Protein AF-A0A376E0A9-F1 (afdb_monomer_lite)

Organism: Chryseobacterium carnipullorum (NCBI:txid1124835)

Structure (mmCIF, N/CA/C/O backbone):
data_AF-A0A376E0A9-F1
#
_entry.id   AF-A0A376E0A9-F1
#
loop_
_atom_site.group_PDB
_atom_site.id
_atom_site.type_symbol
_atom_site.label_atom_id
_atom_site.label_alt_id
_atom_site.label_comp_id
_atom_site.label_asym_id
_atom_site.label_entity_id
_atom_site.label_seq_id
_atom_site.pdbx_PDB_ins_code
_atom_site.Cartn_x
_atom_site.Cartn_y
_atom_site.Cartn_z
_atom_site.occupancy
_atom_site.B_iso_or_equiv
_atom_site.auth_seq_id
_atom_site.auth_comp_id
_atom_site.auth_asym_id
_atom_site.auth_atom_id
_atom_site.pdbx_PDB_model_num
ATOM 1 N N . MET A 1 1 ? -7.714 9.257 3.789 1.00 61.88 1 MET A N 1
ATOM 2 C CA . MET A 1 1 ? -6.703 8.967 4.818 1.00 61.88 1 MET A CA 1
ATOM 3 C C . MET A 1 1 ? -5.718 7.996 4.212 1.00 61.88 1 MET A C 1
ATOM 5 O O . MET A 1 1 ? -6.152 7.207 3.382 1.00 61.88 1 MET A O 1
ATOM 9 N N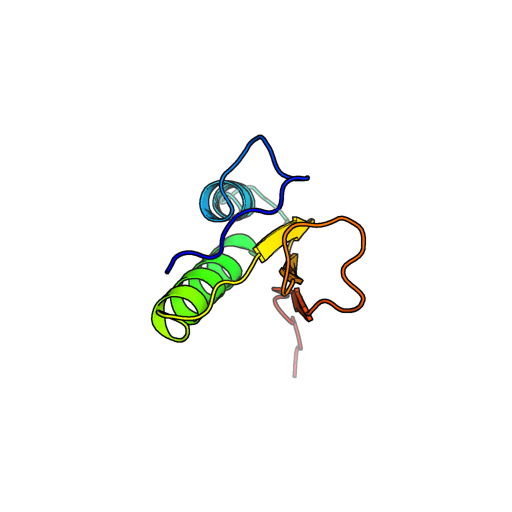 . PRO A 1 2 ? -4.428 8.056 4.565 1.00 83.62 2 PRO A N 1
ATOM 10 C CA . PRO A 1 2 ? -3.512 7.010 4.149 1.00 83.62 2 PRO A CA 1
ATOM 11 C C . PRO A 1 2 ? -3.954 5.677 4.762 1.00 83.62 2 PRO A C 1
ATOM 13 O O . PRO A 1 2 ? -4.347 5.644 5.932 1.00 83.62 2 PRO A O 1
ATOM 16 N N . ILE A 1 3 ? -3.906 4.602 3.975 1.00 92.31 3 ILE A N 1
ATOM 17 C CA . ILE A 1 3 ? -4.008 3.227 4.471 1.00 92.31 3 ILE A CA 1
ATOM 18 C C . ILE A 1 3 ? -3.083 3.087 5.687 1.00 92.31 3 ILE A C 1
ATOM 20 O O . ILE A 1 3 ? -1.908 3.459 5.646 1.00 92.31 3 ILE A O 1
ATOM 24 N N . VAL A 1 4 ? -3.618 2.566 6.786 1.00 93.06 4 VAL A N 1
ATOM 25 C CA . VAL A 1 4 ? -2.865 2.370 8.024 1.00 93.06 4 VAL A CA 1
ATOM 26 C C . VAL A 1 4 ? -2.077 1.074 7.897 1.00 93.06 4 VAL A C 1
ATOM 28 O O . VAL A 1 4 ? -2.622 0.055 7.494 1.00 93.06 4 VAL A O 1
ATOM 31 N N . ARG A 1 5 ? -0.786 1.073 8.227 1.00 93.06 5 ARG A N 1
ATOM 32 C CA . ARG A 1 5 ? -0.018 -0.180 8.248 1.00 93.06 5 ARG A CA 1
ATOM 33 C C . ARG A 1 5 ? -0.566 -1.127 9.303 1.00 93.06 5 ARG A C 1
ATOM 35 O O . ARG A 1 5 ? -0.803 -0.692 10.427 1.00 93.06 5 ARG A O 1
ATOM 42 N N . ARG A 1 6 ? -0.672 -2.408 8.955 1.00 91.88 6 ARG A N 1
ATOM 43 C CA . ARG A 1 6 ? -0.977 -3.445 9.934 1.00 91.88 6 ARG A CA 1
ATOM 44 C C . ARG A 1 6 ? 0.156 -3.661 10.931 1.00 91.88 6 ARG A C 1
ATOM 46 O O . ARG A 1 6 ? 1.331 -3.452 10.611 1.00 91.88 6 ARG A O 1
ATOM 53 N N . PHE A 1 7 ? -0.202 -4.119 12.127 1.00 90.38 7 PHE A N 1
ATOM 54 C CA . PHE A 1 7 ? 0.711 -4.315 13.249 1.00 90.38 7 PHE A CA 1
ATOM 55 C C . PHE A 1 7 ? 1.881 -5.269 12.938 1.00 90.38 7 PHE A C 1
ATOM 57 O O . PHE A 1 7 ? 2.951 -5.150 13.552 1.00 90.38 7 PHE A O 1
ATOM 64 N N . GLU A 1 8 ? 1.713 -6.208 11.998 1.00 89.69 8 GLU A N 1
ATOM 65 C CA . GLU A 1 8 ? 2.770 -7.124 11.561 1.00 89.69 8 GLU A CA 1
ATOM 66 C C . GLU A 1 8 ? 3.931 -6.387 10.878 1.00 89.69 8 GLU A C 1
ATOM 68 O O . GLU A 1 8 ? 5.081 -6.830 10.943 1.00 89.69 8 GLU A O 1
ATOM 73 N N . GLN A 1 9 ? 3.667 -5.236 10.254 1.00 85.38 9 GLN A N 1
ATOM 74 C CA . GLN A 1 9 ? 4.641 -4.520 9.440 1.00 85.38 9 GLN A CA 1
ATOM 75 C C . GLN A 1 9 ? 5.258 -3.333 10.190 1.00 85.38 9 GLN A C 1
ATOM 77 O O . GLN A 1 9 ? 4.743 -2.217 10.195 1.00 85.38 9 GLN A O 1
ATOM 82 N N . LYS A 1 10 ? 6.427 -3.566 10.800 1.00 82.38 10 LYS A N 1
ATOM 83 C CA . LYS A 1 10 ? 7.064 -2.609 11.732 1.00 82.38 10 LYS A CA 1
ATOM 84 C C . LYS A 1 10 ? 8.229 -1.793 11.166 1.00 82.38 10 LYS A C 1
ATOM 86 O O . LYS A 1 10 ? 8.715 -0.896 11.846 1.00 82.38 10 LYS A O 1
ATOM 91 N 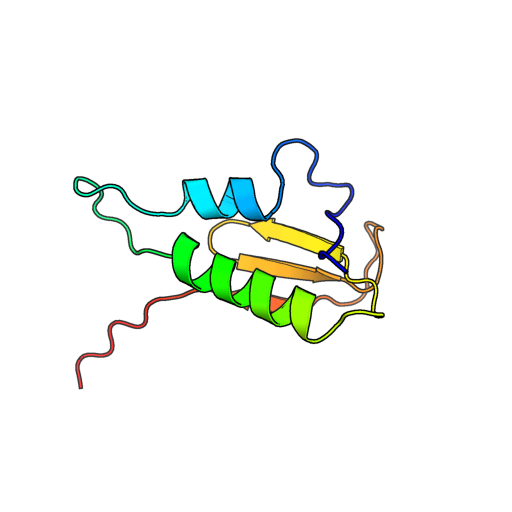N . LYS A 1 11 ? 8.716 -2.118 9.965 1.00 84.75 11 LYS A N 1
ATOM 92 C CA . LYS A 1 11 ? 9.901 -1.470 9.374 1.00 84.75 11 LYS A CA 1
ATOM 93 C C . LYS A 1 11 ? 9.511 -0.325 8.442 1.00 84.75 11 LYS A C 1
ATOM 95 O O . LYS A 1 11 ? 9.467 0.821 8.870 1.00 84.75 11 LYS A O 1
ATOM 100 N N . LEU A 1 12 ? 9.195 -0.653 7.194 1.00 87.38 12 LEU A N 1
ATOM 101 C CA . LEU A 1 12 ? 8.950 0.316 6.128 1.00 87.38 12 LEU A CA 1
ATOM 102 C C . LEU A 1 12 ? 7.485 0.754 6.092 1.00 87.38 12 LEU A C 1
ATOM 104 O O . LEU A 1 12 ? 6.585 -0.021 6.445 1.00 87.38 12 LEU A O 1
ATOM 108 N N . THR A 1 13 ? 7.244 1.994 5.675 1.00 92.25 13 THR A N 1
ATOM 109 C CA . THR A 1 13 ? 5.933 2.438 5.177 1.00 92.25 13 THR A CA 1
ATOM 110 C C . THR A 1 13 ? 5.528 1.621 3.942 1.00 92.25 13 THR A C 1
ATOM 112 O O . THR A 1 13 ? 6.367 0.947 3.338 1.00 92.25 13 THR A O 1
ATOM 115 N N . LEU A 1 14 ? 4.242 1.634 3.574 1.00 92.88 14 LEU A N 1
ATOM 116 C CA . LEU A 1 14 ? 3.782 0.918 2.376 1.00 92.88 14 LEU A CA 1
ATOM 117 C C . LEU A 1 14 ? 4.470 1.499 1.129 1.00 92.88 14 LEU A C 1
ATOM 119 O O . LEU A 1 14 ? 4.952 0.764 0.273 1.00 92.88 14 LEU A O 1
ATOM 123 N N . GLU A 1 15 ? 4.577 2.825 1.072 1.00 93.25 15 GLU A N 1
ATOM 124 C CA . GLU A 1 15 ? 5.210 3.569 -0.009 1.00 93.25 15 GLU A CA 1
ATOM 125 C C . GLU A 1 15 ? 6.716 3.303 -0.093 1.00 93.25 15 GLU A C 1
ATOM 127 O O . GLU A 1 15 ? 7.240 3.116 -1.188 1.00 93.25 15 GLU A O 1
ATOM 132 N N . GLU A 1 16 ? 7.428 3.277 1.038 1.00 93.81 16 GLU A N 1
ATOM 133 C CA . GLU A 1 16 ? 8.852 2.913 1.066 1.00 93.81 16 GLU A CA 1
ATOM 134 C C . GLU A 1 16 ? 9.070 1.493 0.550 1.00 93.81 16 GLU A C 1
ATOM 136 O O . GLU A 1 16 ? 9.940 1.286 -0.290 1.00 93.81 16 GLU A O 1
ATOM 141 N N . PHE A 1 17 ? 8.243 0.540 0.985 1.00 93.00 17 PHE A N 1
ATOM 142 C CA . PHE A 1 17 ? 8.335 -0.839 0.524 1.00 93.00 17 PHE A CA 1
ATOM 143 C C . PHE A 1 17 ? 8.167 -0.948 -1.001 1.00 93.00 17 PHE A C 1
ATOM 145 O O . PHE A 1 17 ? 8.985 -1.581 -1.662 1.00 93.00 17 PHE A O 1
ATOM 152 N N . TYR A 1 18 ? 7.155 -0.307 -1.596 1.00 92.44 18 TYR A N 1
ATOM 153 C CA . TYR A 1 18 ? 6.955 -0.397 -3.050 1.00 92.44 18 TYR A CA 1
ATOM 154 C C . TYR A 1 18 ? 7.972 0.404 -3.863 1.00 92.44 18 TYR A C 1
ATOM 156 O O . TYR A 1 18 ? 8.275 0.011 -4.987 1.00 92.44 18 TYR A O 1
ATOM 164 N N . LYS A 1 19 ? 8.558 1.471 -3.305 1.00 93.50 19 LYS A N 1
ATOM 165 C CA . LYS A 1 19 ? 9.691 2.165 -3.940 1.00 93.50 19 LYS A CA 1
ATOM 166 C C . LYS A 1 19 ? 10.915 1.262 -4.087 1.00 93.50 19 LYS A C 1
ATOM 168 O O . LYS A 1 19 ? 11.632 1.396 -5.071 1.00 93.50 19 LYS A O 1
ATOM 173 N N . GLU A 1 20 ? 11.139 0.334 -3.155 1.00 91.69 20 GLU A N 1
ATOM 174 C CA . GLU A 1 20 ? 12.219 -0.660 -3.263 1.00 91.69 20 GLU A CA 1
ATOM 175 C C . GLU A 1 20 ? 11.972 -1.695 -4.372 1.00 91.69 20 GLU A C 1
ATOM 177 O O . GLU A 1 20 ? 12.918 -2.330 -4.832 1.00 91.69 20 GLU A O 1
ATOM 182 N N . LEU A 1 21 ? 10.723 -1.850 -4.825 1.00 89.25 21 LEU A N 1
ATOM 183 C CA . LEU A 1 21 ? 10.344 -2.769 -5.903 1.00 89.25 21 LEU A CA 1
ATOM 184 C C . LEU A 1 21 ? 10.350 -2.122 -7.296 1.00 89.25 21 LEU A C 1
ATOM 186 O O . LEU A 1 21 ? 9.972 -2.779 -8.269 1.00 89.25 21 LEU A O 1
ATOM 190 N N . ILE A 1 22 ? 10.758 -0.855 -7.409 1.00 91.19 22 ILE A N 1
ATOM 191 C CA . ILE A 1 22 ? 10.969 -0.200 -8.703 1.00 91.19 22 ILE A CA 1
ATOM 192 C C . ILE A 1 22 ? 12.339 -0.649 -9.241 1.00 91.19 22 ILE A C 1
ATOM 194 O O . ILE A 1 22 ? 13.356 -0.364 -8.601 1.00 91.19 22 ILE A O 1
ATOM 198 N N . PRO A 1 23 ? 12.396 -1.343 -10.393 1.00 90.31 23 PRO A N 1
ATOM 199 C CA . PRO A 1 23 ? 13.640 -1.868 -10.934 1.00 90.31 23 PRO A CA 1
ATOM 200 C C . PRO A 1 23 ? 14.575 -0.741 -11.371 1.00 90.31 23 PRO A C 1
ATOM 202 O O . PRO A 1 23 ? 14.161 0.271 -11.943 1.00 90.31 23 PRO A O 1
ATOM 205 N N . LYS A 1 24 ? 15.866 -0.949 -11.141 1.00 90.81 24 LYS A N 1
ATOM 206 C CA . LYS A 1 24 ? 16.942 -0.146 -11.715 1.00 90.81 24 LYS A CA 1
ATOM 207 C C . LYS A 1 24 ? 17.172 -0.541 -13.177 1.00 90.81 24 LYS A C 1
ATOM 209 O O . LYS A 1 24 ? 16.776 -1.634 -13.582 1.00 90.81 24 LYS A O 1
ATOM 214 N N . PRO A 1 25 ? 17.836 0.310 -13.981 1.00 85.56 25 PRO A N 1
ATOM 215 C CA . PRO A 1 25 ? 18.100 0.021 -15.393 1.00 85.56 25 PRO A CA 1
ATOM 216 C C . PRO A 1 25 ? 18.793 -1.327 -15.653 1.00 85.56 25 PRO A C 1
ATOM 218 O O . PRO A 1 25 ? 18.589 -1.930 -16.703 1.00 85.56 25 PRO A O 1
ATOM 221 N N . GLU A 1 26 ? 19.614 -1.787 -14.711 1.00 88.81 26 GLU A N 1
ATOM 222 C CA . GLU A 1 26 ? 20.340 -3.057 -14.762 1.00 88.81 26 GLU A CA 1
ATOM 223 C C . GLU A 1 26 ? 19.530 -4.294 -14.324 1.00 88.81 26 GLU A C 1
ATOM 225 O O . GLU A 1 26 ? 19.984 -5.423 -14.536 1.00 88.81 26 GLU A O 1
ATOM 230 N N . ASP A 1 27 ? 18.350 -4.115 -13.729 1.00 84.81 27 ASP A N 1
ATOM 231 C CA . ASP A 1 27 ? 17.568 -5.218 -13.175 1.00 84.81 27 ASP A CA 1
ATOM 232 C C . ASP A 1 27 ? 16.789 -5.979 -14.264 1.00 84.81 27 ASP A C 1
ATOM 234 O O . ASP A 1 27 ? 16.222 -5.403 -15.190 1.00 84.81 27 ASP A O 1
ATOM 238 N N . GLN A 1 28 ? 16.703 -7.307 -14.128 1.00 78.75 28 GLN A N 1
ATOM 239 C CA . GLN A 1 28 ? 15.936 -8.181 -15.036 1.00 78.75 28 GLN A CA 1
ATOM 240 C C . GLN A 1 28 ? 14.526 -8.509 -14.512 1.00 78.75 28 GLN A C 1
ATOM 242 O O . GLN A 1 28 ? 13.903 -9.476 -14.952 1.00 78.75 28 GLN A O 1
ATOM 247 N N . ILE A 1 29 ? 14.026 -7.739 -13.544 1.00 78.81 29 ILE A N 1
ATOM 248 C CA . ILE A 1 29 ? 12.715 -7.952 -12.919 1.00 78.81 29 ILE A CA 1
ATOM 249 C C . ILE A 1 29 ? 11.682 -6.958 -13.455 1.00 78.81 29 ILE A C 1
ATOM 251 O O . ILE A 1 29 ? 12.012 -5.855 -13.885 1.00 78.81 29 ILE A O 1
ATOM 255 N N . GLY A 1 30 ? 10.411 -7.360 -13.442 1.00 82.69 30 GLY A N 1
ATOM 256 C CA . GLY A 1 30 ? 9.308 -6.480 -13.823 1.00 82.69 30 GLY A CA 1
ATOM 257 C C . GLY A 1 30 ? 9.045 -5.394 -12.778 1.00 82.69 30 GLY A C 1
ATOM 258 O O . GLY A 1 30 ? 9.209 -5.625 -11.583 1.00 82.69 30 GLY A O 1
ATOM 259 N N . ASP A 1 31 ? 8.585 -4.229 -13.235 1.00 88.00 31 ASP A N 1
ATOM 260 C CA . ASP A 1 31 ? 8.177 -3.133 -12.356 1.00 88.00 31 ASP A CA 1
ATOM 261 C C . ASP A 1 31 ? 6.811 -3.412 -11.717 1.00 88.00 31 ASP A C 1
ATOM 263 O O . ASP A 1 31 ? 5.763 -3.243 -12.346 1.00 88.00 31 ASP A O 1
ATOM 267 N N . GLY A 1 32 ? 6.841 -3.875 -10.468 1.00 87.19 32 GLY A N 1
ATOM 268 C CA . GLY A 1 32 ? 5.660 -3.990 -9.611 1.00 87.19 32 GLY A CA 1
ATOM 269 C C . GLY A 1 32 ? 5.490 -2.810 -8.650 1.00 87.19 32 GLY A C 1
ATOM 270 O O . GLY A 1 32 ? 4.421 -2.660 -8.061 1.00 87.19 32 GLY A O 1
ATOM 271 N N . GLY A 1 33 ? 6.524 -1.980 -8.483 1.00 91.69 33 GLY A N 1
ATOM 272 C CA . GLY A 1 33 ? 6.541 -0.873 -7.530 1.00 91.69 33 GLY A CA 1
ATOM 273 C C . GLY A 1 33 ? 5.714 0.316 -8.005 1.00 91.69 33 GLY A C 1
ATOM 274 O O . GLY A 1 33 ? 4.803 0.753 -7.302 1.00 91.69 33 GLY A O 1
ATOM 275 N N . THR A 1 34 ? 5.976 0.798 -9.223 1.00 91.94 34 THR A N 1
ATOM 276 C CA . THR A 1 34 ? 5.274 1.946 -9.820 1.00 91.94 34 THR A CA 1
ATOM 277 C C . THR A 1 34 ? 3.751 1.770 -9.845 1.00 91.94 34 THR A C 1
ATOM 279 O O . THR A 1 34 ? 3.061 2.603 -9.253 1.00 91.94 34 THR A O 1
ATOM 282 N N . PRO A 1 35 ? 3.187 0.690 -10.428 1.00 91.94 35 PRO A N 1
ATOM 283 C CA . PRO A 1 35 ? 1.733 0.509 -10.452 1.00 91.94 35 PRO A CA 1
ATOM 284 C C . PRO A 1 35 ? 1.121 0.406 -9.050 1.00 91.94 35 PRO A C 1
ATOM 286 O O . PRO A 1 35 ? 0.001 0.857 -8.826 1.00 91.94 35 PRO A O 1
ATOM 289 N N . MET A 1 36 ? 1.836 -0.166 -8.078 1.00 93.19 36 MET A N 1
ATOM 290 C CA . MET A 1 36 ? 1.297 -0.276 -6.726 1.00 93.19 36 MET A CA 1
ATOM 291 C C . MET A 1 36 ? 1.289 1.069 -5.989 1.00 93.19 36 MET A C 1
ATOM 293 O O . MET A 1 36 ? 0.372 1.334 -5.214 1.00 93.19 36 MET A O 1
ATOM 297 N N . LEU A 1 37 ? 2.254 1.952 -6.260 1.00 94.12 37 LEU A N 1
ATOM 298 C CA . LEU A 1 37 ? 2.222 3.325 -5.752 1.00 94.12 37 LEU A CA 1
ATOM 299 C C . LEU A 1 37 ? 1.010 4.100 -6.295 1.00 94.12 37 LEU A C 1
ATOM 301 O O . LEU A 1 37 ? 0.342 4.787 -5.523 1.00 94.12 37 LEU A O 1
ATOM 305 N N . GLU A 1 38 ? 0.666 3.927 -7.576 1.00 93.38 38 GLU A N 1
ATOM 306 C CA . GLU A 1 38 ? -0.548 4.513 -8.173 1.00 93.38 38 GLU A CA 1
ATOM 307 C C . GLU A 1 38 ? -1.830 3.964 -7.525 1.00 93.38 38 GLU A C 1
ATOM 309 O O . GLU A 1 38 ? -2.785 4.706 -7.267 1.00 93.38 38 GLU A O 1
ATOM 314 N N . VAL A 1 39 ? -1.854 2.665 -7.206 1.00 93.19 39 VAL A N 1
ATOM 315 C CA . VAL A 1 39 ? -2.956 2.035 -6.463 1.00 93.19 39 VAL A CA 1
ATOM 316 C C . VAL A 1 39 ? -3.089 2.634 -5.061 1.00 93.19 39 VAL A C 1
ATOM 318 O O . VAL A 1 39 ? -4.203 2.977 -4.660 1.00 93.19 39 VAL A O 1
ATOM 321 N N . LEU A 1 40 ? -1.985 2.795 -4.321 1.00 94.12 40 LEU A N 1
ATOM 322 C CA . LEU A 1 40 ? -2.007 3.413 -2.990 1.00 94.12 40 LEU A CA 1
ATOM 323 C C . LEU A 1 40 ? -2.564 4.838 -3.047 1.00 94.12 40 LEU A C 1
ATOM 325 O O . LEU A 1 40 ? -3.441 5.188 -2.254 1.00 94.12 40 LEU A O 1
ATOM 329 N N . GLU A 1 41 ? -2.103 5.647 -4.002 1.00 94.62 41 GLU A N 1
ATOM 330 C CA . GLU A 1 41 ? -2.604 7.009 -4.203 1.00 94.62 41 GLU A CA 1
ATOM 331 C C . GLU A 1 41 ? -4.106 7.020 -4.517 1.00 94.62 41 GLU A C 1
ATOM 333 O O . GLU A 1 41 ? -4.872 7.782 -3.914 1.00 94.62 41 GLU A O 1
ATOM 338 N N . SER A 1 42 ? -4.543 6.126 -5.405 1.00 94.06 42 SER A N 1
ATOM 339 C CA . SER A 1 42 ? -5.943 5.990 -5.809 1.00 94.06 42 SER A CA 1
ATOM 340 C C . SER A 1 42 ? -6.841 5.624 -4.623 1.00 94.06 42 SER A C 1
ATOM 342 O O . SER A 1 42 ? -7.869 6.268 -4.400 1.00 94.06 42 SER A O 1
ATOM 344 N N . ILE A 1 43 ? -6.445 4.636 -3.814 1.00 93.88 43 ILE A N 1
ATOM 345 C CA . ILE A 1 43 ? -7.198 4.213 -2.623 1.00 93.88 43 ILE A CA 1
ATOM 346 C C . ILE A 1 43 ? -7.259 5.348 -1.599 1.00 93.88 43 ILE A C 1
ATOM 348 O O . ILE A 1 43 ? -8.347 5.701 -1.144 1.00 93.88 43 ILE A O 1
ATOM 352 N N . ASN A 1 44 ? -6.118 5.964 -1.278 1.00 92.88 44 ASN A N 1
ATOM 353 C CA . ASN A 1 44 ? -6.033 7.049 -0.295 1.00 92.88 44 ASN A CA 1
ATOM 354 C C . ASN A 1 44 ? -6.886 8.267 -0.688 1.00 92.88 44 ASN A C 1
ATOM 356 O O . ASN A 1 44 ? -7.404 8.980 0.183 1.00 92.88 44 ASN A O 1
ATOM 360 N N . THR A 1 45 ? -7.036 8.496 -1.996 1.00 93.94 45 THR A N 1
ATOM 361 C CA . THR A 1 45 ? -7.846 9.576 -2.569 1.00 93.94 45 THR A CA 1
ATOM 362 C C . THR A 1 45 ? -9.336 9.245 -2.586 1.00 93.94 45 THR A C 1
ATOM 364 O O . THR A 1 45 ? -10.141 10.123 -2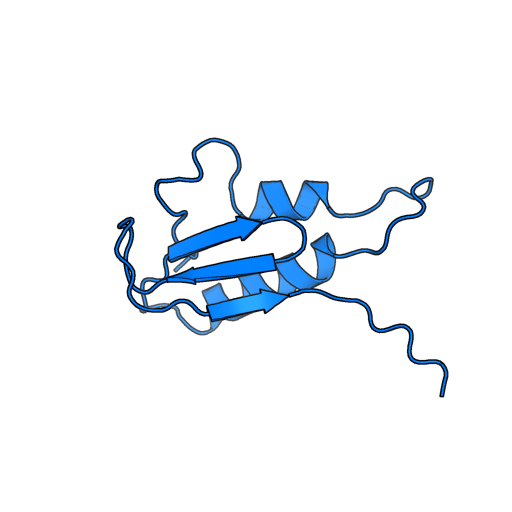.272 1.00 93.94 45 THR A O 1
ATOM 367 N N . MET A 1 46 ? -9.720 8.011 -2.930 1.00 93.62 46 MET A N 1
ATOM 368 C CA . MET A 1 46 ? -11.125 7.587 -2.983 1.00 93.62 46 MET A CA 1
ATOM 369 C C . MET A 1 46 ? -11.726 7.395 -1.588 1.00 93.62 46 MET A C 1
ATOM 371 O O . MET A 1 46 ? -12.829 7.861 -1.312 1.00 93.62 46 MET A O 1
ATOM 375 N N . PHE A 1 47 ? -10.990 6.754 -0.683 1.00 91.81 47 PHE A N 1
ATOM 376 C CA . PHE A 1 47 ? -11.485 6.334 0.626 1.00 91.81 47 PHE A CA 1
ATOM 377 C C . PHE A 1 47 ? -10.983 7.265 1.726 1.00 91.81 47 PHE A C 1
ATOM 379 O O . PHE A 1 47 ? -10.219 6.894 2.618 1.00 91.81 47 PHE A O 1
ATOM 386 N N . LYS A 1 48 ? -11.388 8.537 1.658 1.00 89.38 48 LYS A N 1
ATOM 387 C CA . LYS A 1 48 ? -10.855 9.552 2.578 1.00 89.38 48 LYS A CA 1
ATOM 388 C C . LYS A 1 48 ? -11.242 9.319 4.035 1.00 89.38 48 LYS A C 1
ATOM 390 O O . LYS A 1 48 ? -10.415 9.600 4.899 1.00 89.38 48 LYS A O 1
ATOM 395 N N . GLU A 1 49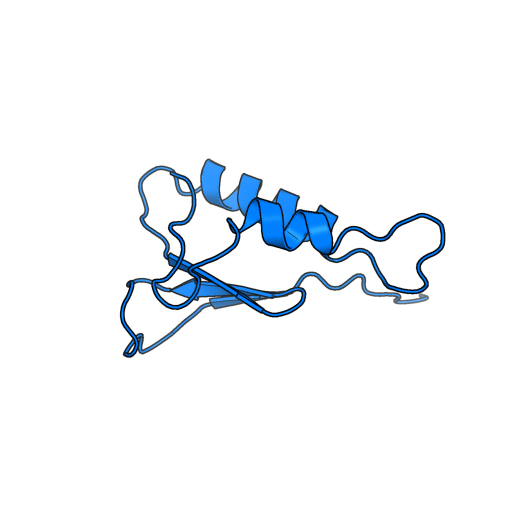 ? -12.446 8.805 4.256 1.00 91.94 49 GLU A N 1
ATOM 396 C CA . GLU A 1 49 ? -13.090 8.645 5.567 1.00 91.94 49 GLU A CA 1
ATOM 397 C C . GLU A 1 49 ? -13.154 7.181 6.027 1.00 91.94 49 GLU A C 1
ATOM 399 O O . GLU A 1 49 ? -13.615 6.891 7.128 1.00 91.94 49 GLU A O 1
ATOM 404 N N . THR A 1 50 ? -12.691 6.243 5.197 1.00 91.12 50 THR A N 1
ATOM 405 C CA . THR A 1 50 ? -12.662 4.817 5.531 1.00 91.12 50 THR A CA 1
ATOM 406 C C . THR A 1 50 ? -11.284 4.447 6.056 1.00 91.12 50 THR A C 1
ATOM 408 O O . THR A 1 50 ? -10.273 4.694 5.399 1.00 91.12 50 THR A O 1
ATOM 411 N N . VAL A 1 51 ? -11.241 3.826 7.233 1.00 91.44 51 VAL A N 1
ATOM 412 C CA . VAL A 1 51 ? -10.006 3.242 7.759 1.00 91.44 51 VAL A CA 1
ATOM 413 C C . VAL A 1 51 ? -9.804 1.883 7.105 1.00 91.44 51 VAL A C 1
ATOM 415 O O . VAL A 1 51 ? -10.655 1.004 7.210 1.00 91.44 51 VAL A O 1
ATOM 418 N N . LEU A 1 52 ? -8.677 1.734 6.420 1.00 93.06 52 LEU A N 1
ATOM 419 C CA . LEU A 1 52 ? -8.232 0.483 5.822 1.00 93.06 52 LEU A CA 1
ATOM 420 C C . LEU A 1 52 ? -6.865 0.147 6.394 1.00 93.06 52 LEU A C 1
ATOM 422 O O . LEU A 1 52 ? -6.031 1.043 6.553 1.00 93.06 52 LEU A O 1
ATOM 426 N N . TYR A 1 53 ? -6.635 -1.134 6.659 1.00 94.25 53 TYR A N 1
ATOM 427 C CA . TYR A 1 53 ? -5.362 -1.614 7.172 1.00 94.25 53 TYR A CA 1
ATOM 428 C C . TYR A 1 53 ? -4.613 -2.393 6.093 1.00 94.25 53 TYR A C 1
ATOM 430 O O . TYR A 1 53 ? -5.183 -3.277 5.463 1.00 94.25 53 TYR A O 1
ATOM 438 N N . GLY A 1 54 ? -3.351 -2.045 5.856 1.00 94.19 54 GLY A N 1
ATOM 439 C CA . GLY A 1 54 ? -2.535 -2.545 4.755 1.00 94.19 54 GLY A CA 1
ATOM 440 C C . GLY A 1 54 ? -1.337 -3.365 5.219 1.00 94.19 54 GLY A C 1
ATOM 441 O O . GLY A 1 54 ? -0.619 -2.958 6.135 1.00 94.19 54 GLY A O 1
ATOM 442 N N . LEU A 1 55 ? -1.087 -4.480 4.537 1.00 93.38 55 LEU A N 1
ATOM 443 C CA . LEU A 1 55 ? 0.115 -5.306 4.673 1.00 93.38 55 LEU A CA 1
ATOM 444 C C . LEU A 1 55 ? 0.729 -5.528 3.287 1.00 93.38 55 LEU A C 1
ATOM 446 O O . LEU A 1 55 ? 0.013 -5.847 2.336 1.00 93.38 55 LEU A O 1
ATOM 450 N N . THR A 1 56 ? 2.045 -5.370 3.162 1.00 92.19 56 THR A N 1
ATOM 451 C CA . THR A 1 56 ? 2.763 -5.629 1.911 1.00 92.19 56 THR A CA 1
ATOM 452 C C . THR A 1 56 ? 3.356 -7.036 1.892 1.00 92.19 56 THR A C 1
ATOM 454 O O . THR A 1 56 ? 3.897 -7.525 2.883 1.00 92.19 56 THR A O 1
ATOM 457 N N . SER A 1 57 ? 3.266 -7.704 0.741 1.00 85.06 57 SER A N 1
ATOM 458 C CA . SER A 1 57 ? 3.941 -8.979 0.484 1.00 85.06 57 SER A CA 1
ATOM 459 C C . SER A 1 57 ? 4.268 -9.103 -0.999 1.00 85.06 57 SER A C 1
ATOM 461 O O . SER A 1 57 ? 3.366 -9.199 -1.835 1.00 85.06 57 SER A O 1
ATOM 463 N N . HIS A 1 58 ? 5.560 -9.122 -1.340 1.00 83.62 58 HIS A N 1
ATOM 464 C CA . HIS A 1 58 ? 6.025 -9.085 -2.734 1.00 83.62 58 HIS A CA 1
ATOM 465 C C . HIS A 1 58 ? 5.346 -7.931 -3.505 1.00 83.62 58 HIS A C 1
ATOM 467 O O . HIS A 1 58 ? 5.228 -6.836 -2.972 1.00 83.62 58 HIS A O 1
ATOM 473 N N . ALA A 1 59 ? 4.851 -8.157 -4.724 1.00 83.75 59 ALA A N 1
ATOM 474 C CA . ALA A 1 59 ? 4.114 -7.161 -5.510 1.00 83.75 59 ALA A CA 1
ATOM 475 C C . ALA A 1 59 ? 2.610 -7.080 -5.155 1.00 83.75 59 ALA A C 1
ATOM 477 O O . ALA A 1 59 ? 1.779 -6.777 -6.017 1.00 83.75 59 ALA A O 1
ATOM 478 N N . SER A 1 60 ? 2.249 -7.379 -3.903 1.00 91.50 60 SER A N 1
ATOM 479 C CA . SER A 1 60 ? 0.854 -7.485 -3.460 1.00 91.50 60 SER A CA 1
ATOM 480 C C . SER A 1 60 ? 0.574 -6.615 -2.242 1.00 91.50 60 SER A C 1
ATOM 482 O O . SER A 1 60 ? 1.331 -6.630 -1.267 1.00 91.50 60 SER A O 1
ATOM 484 N N . LEU A 1 61 ? -0.572 -5.939 -2.280 1.00 94.38 61 LEU A N 1
ATOM 485 C CA . LEU A 1 61 ? -1.160 -5.206 -1.169 1.00 94.38 61 LEU A CA 1
ATOM 486 C C . LEU A 1 61 ? -2.343 -5.998 -0.619 1.00 94.38 61 LEU A C 1
ATOM 488 O O . LEU A 1 61 ? -3.309 -6.258 -1.338 1.00 94.38 61 LEU A O 1
ATOM 492 N N . LEU A 1 62 ? -2.273 -6.359 0.658 1.00 94.19 62 LEU A N 1
ATOM 493 C CA . LEU A 1 62 ? -3.380 -6.967 1.382 1.00 94.19 62 LEU A CA 1
ATOM 494 C C . LEU A 1 62 ? -4.099 -5.878 2.178 1.00 94.19 62 LEU A C 1
ATOM 496 O O . LEU A 1 62 ? -3.449 -5.129 2.908 1.00 94.19 62 LEU A O 1
ATOM 500 N N . LEU A 1 63 ? -5.421 -5.803 2.039 1.00 94.44 63 LEU A N 1
ATOM 501 C CA . LEU A 1 63 ? -6.279 -4.840 2.724 1.00 94.44 63 LEU A CA 1
ATOM 502 C C . LEU A 1 63 ? -7.248 -5.547 3.666 1.00 94.44 63 LEU A C 1
ATOM 504 O O . LEU A 1 63 ? -7.968 -6.461 3.262 1.00 94.44 63 LEU A O 1
ATOM 508 N N . PHE A 1 64 ? -7.295 -5.060 4.897 1.00 93.94 64 PHE A N 1
ATOM 509 C CA . PHE A 1 64 ? -8.083 -5.596 5.996 1.00 93.94 64 PHE A CA 1
ATOM 510 C C . PHE A 1 64 ? -9.024 -4.523 6.550 1.00 93.94 64 PHE A C 1
ATOM 512 O O . PHE A 1 64 ? -8.764 -3.319 6.434 1.00 93.94 64 PHE A O 1
ATOM 519 N N . ASN A 1 65 ? -10.114 -4.964 7.178 1.00 91.56 65 ASN A N 1
ATOM 520 C CA . ASN A 1 65 ? -11.057 -4.089 7.880 1.00 91.56 65 ASN A CA 1
ATOM 521 C C . ASN A 1 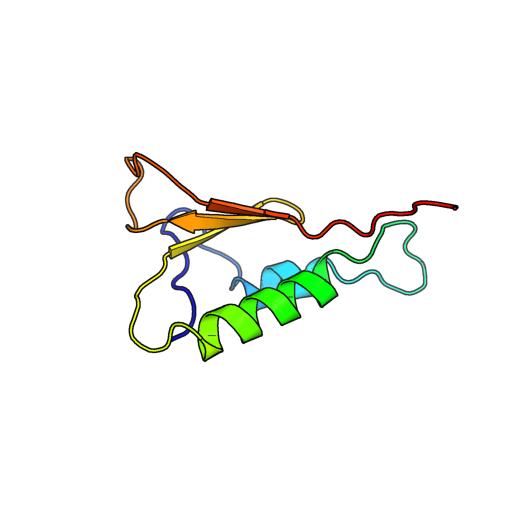65 ? -10.654 -3.817 9.342 1.00 91.56 65 ASN A C 1
ATOM 523 O O . ASN A 1 65 ? -11.267 -2.964 9.982 1.00 91.56 65 ASN A O 1
ATOM 527 N N . ASN A 1 66 ? -9.655 -4.526 9.874 1.00 90.88 66 ASN A N 1
ATOM 528 C CA . ASN A 1 66 ? -9.139 -4.346 11.228 1.00 90.88 66 ASN A CA 1
ATOM 529 C C . ASN A 1 66 ? -7.608 -4.531 11.292 1.00 90.88 66 ASN A C 1
ATOM 531 O O . ASN A 1 66 ? -6.975 -4.946 10.320 1.00 90.88 66 ASN A O 1
ATOM 535 N N . ASP A 1 67 ? -7.026 -4.205 12.449 1.00 91.56 67 ASP A N 1
ATOM 536 C CA . ASP A 1 67 ? -5.590 -4.338 12.730 1.00 91.56 67 ASP A CA 1
ATOM 537 C C . ASP A 1 67 ? -5.263 -5.560 13.606 1.00 91.56 67 ASP A C 1
ATOM 539 O O . ASP A 1 67 ? -4.365 -5.515 14.443 1.00 91.56 67 ASP A O 1
ATOM 543 N N . HIS A 1 68 ? -6.018 -6.649 13.488 1.00 87.75 68 HIS A N 1
ATOM 544 C CA . HIS A 1 68 ? -5.886 -7.826 14.352 1.00 87.75 68 HIS A CA 1
ATOM 545 C C . HIS A 1 68 ? -5.615 -9.094 13.534 1.00 87.75 68 HIS A C 1
ATOM 547 O O . HIS A 1 68 ? -5.967 -9.171 12.358 1.00 87.75 68 HIS A O 1
ATOM 553 N N . GLU A 1 69 ? -4.952 -10.084 14.152 1.00 81.00 69 GLU A N 1
ATOM 554 C CA . GLU A 1 69 ? -4.579 -11.351 13.486 1.00 81.00 69 GLU A CA 1
ATOM 555 C C . GLU A 1 69 ? -5.786 -12.125 12.949 1.00 81.00 69 GLU A C 1
ATOM 557 O O . GLU A 1 69 ? -5.648 -12.908 12.014 1.00 81.00 69 GLU A O 1
ATOM 562 N N . ASP A 1 70 ? -6.960 -11.903 13.532 1.00 78.75 70 ASP A N 1
ATOM 563 C CA . ASP A 1 70 ? -8.206 -12.627 13.303 1.00 78.75 70 ASP A CA 1
ATOM 564 C C . ASP A 1 70 ? -9.127 -11.953 12.274 1.00 78.75 70 ASP A C 1
ATOM 566 O O . ASP A 1 70 ? -10.343 -12.117 12.317 1.00 78.75 70 ASP A O 1
ATOM 570 N N . SER A 1 71 ? -8.580 -11.203 11.315 1.00 78.94 71 SER A N 1
ATOM 571 C CA . SER A 1 71 ? -9.385 -10.730 10.185 1.00 78.94 71 SER A CA 1
ATOM 572 C C . SER A 1 71 ? -9.961 -11.906 9.384 1.00 78.94 71 SER A C 1
ATOM 574 O O . SER A 1 71 ? -9.241 -12.587 8.653 1.00 78.94 71 SER A O 1
ATOM 576 N N . ASP A 1 72 ? -11.282 -12.087 9.469 1.00 78.69 72 ASP A N 1
ATOM 577 C CA . ASP A 1 72 ? -12.036 -13.138 8.768 1.00 78.69 72 ASP A CA 1
ATOM 578 C C . ASP A 1 72 ? -11.879 -13.087 7.238 1.00 78.69 72 ASP A C 1
ATOM 580 O O . ASP A 1 72 ? -12.027 -14.097 6.546 1.00 78.69 72 ASP A O 1
ATOM 584 N N . TYR A 1 73 ? -11.616 -11.900 6.687 1.00 82.44 73 TYR A N 1
ATOM 585 C CA . TYR A 1 73 ? -11.494 -11.668 5.253 1.00 82.44 73 TYR A CA 1
ATOM 586 C C . TYR A 1 73 ? -10.527 -10.525 4.943 1.00 82.44 73 TYR A C 1
ATOM 588 O O . TYR A 1 73 ? -10.396 -9.561 5.697 1.00 82.44 73 TYR A O 1
ATOM 596 N N . TYR A 1 74 ? -9.876 -10.615 3.785 1.00 91.25 74 TYR A N 1
ATOM 597 C CA . TYR A 1 74 ? -9.005 -9.572 3.255 1.00 91.25 74 TYR A CA 1
ATOM 598 C C . TYR A 1 74 ? -9.104 -9.506 1.733 1.00 91.25 74 TYR A C 1
ATOM 600 O O . TYR A 1 74 ? -9.469 -10.476 1.066 1.00 91.25 74 TYR A O 1
ATOM 608 N N . ILE A 1 75 ? -8.778 -8.341 1.182 1.00 92.88 75 ILE A N 1
ATOM 609 C CA . ILE A 1 75 ? -8.676 -8.121 -0.261 1.00 92.88 75 ILE A CA 1
ATOM 610 C C . ILE A 1 75 ? -7.200 -8.163 -0.638 1.00 92.88 75 ILE A C 1
ATOM 612 O O . ILE A 1 75 ? -6.381 -7.529 0.021 1.00 92.88 75 ILE A O 1
ATOM 616 N N . VAL A 1 76 ? -6.864 -8.875 -1.714 1.00 93.81 76 VAL A N 1
ATOM 617 C CA . VAL A 1 76 ? -5.514 -8.865 -2.292 1.00 93.81 76 VAL A CA 1
ATOM 618 C C . VAL A 1 76 ? -5.537 -8.114 -3.608 1.00 93.81 76 VAL A C 1
ATOM 620 O O . VAL A 1 76 ? -6.261 -8.489 -4.530 1.00 93.81 76 VAL A O 1
ATOM 623 N N . ILE A 1 77 ? -4.703 -7.087 -3.709 1.00 93.06 77 ILE A N 1
ATOM 624 C CA . ILE A 1 77 ? -4.422 -6.387 -4.958 1.00 93.06 77 ILE A CA 1
ATOM 625 C C . ILE A 1 77 ? -3.016 -6.777 -5.384 1.00 93.06 77 ILE A C 1
ATOM 627 O O . ILE A 1 77 ? -2.070 -6.601 -4.621 1.00 93.06 77 ILE A O 1
ATOM 631 N N . ASN A 1 78 ? -2.876 -7.301 -6.598 1.00 90.31 78 ASN A N 1
ATOM 632 C CA . ASN A 1 78 ? -1.580 -7.683 -7.140 1.00 90.31 78 ASN A CA 1
ATOM 633 C C . ASN A 1 78 ? -1.227 -6.786 -8.323 1.00 90.31 78 ASN A C 1
ATOM 635 O O . ASN A 1 78 ? -2.022 -6.656 -9.257 1.00 90.31 78 ASN A O 1
ATOM 639 N N . ALA A 1 79 ? -0.025 -6.220 -8.309 1.00 79.25 79 ALA A N 1
ATOM 640 C CA . ALA A 1 79 ? 0.522 -5.528 -9.462 1.00 79.25 79 ALA A CA 1
ATOM 641 C C . ALA A 1 79 ? 1.312 -6.521 -10.319 1.00 79.25 79 ALA A C 1
ATOM 643 O O . ALA A 1 79 ? 2.446 -6.878 -10.003 1.00 79.25 79 ALA A O 1
ATOM 644 N N . PHE A 1 80 ? 0.712 -6.959 -11.426 1.00 73.69 80 PHE A N 1
ATOM 645 C CA . PHE A 1 80 ? 1.399 -7.751 -12.439 1.00 73.69 80 PHE A CA 1
ATOM 646 C C . PHE A 1 80 ? 1.370 -7.025 -13.777 1.00 73.69 80 PHE A C 1
ATOM 648 O O . PHE A 1 80 ? 0.308 -6.660 -14.282 1.00 73.69 80 PHE A O 1
ATOM 655 N N . LYS A 1 81 ? 2.539 -6.887 -14.402 1.00 64.12 81 LYS A N 1
ATOM 656 C CA . LYS A 1 81 ? 2.621 -6.531 -15.815 1.00 64.12 81 LYS A CA 1
ATOM 657 C C . LYS A 1 81 ? 2.316 -7.783 -16.633 1.00 64.12 81 LYS A C 1
ATOM 659 O O . LYS A 1 81 ? 3.158 -8.669 -16.757 1.00 64.12 81 LYS A O 1
ATOM 664 N N . ALA A 1 82 ? 1.106 -7.872 -17.173 1.00 56.56 82 ALA A N 1
ATOM 665 C CA . ALA A 1 82 ? 0.756 -8.954 -18.077 1.00 56.56 82 ALA A CA 1
ATOM 666 C C . ALA A 1 82 ? 1.446 -8.732 -19.432 1.00 56.56 82 ALA A C 1
ATOM 668 O O . ALA A 1 82 ? 1.085 -7.836 -20.191 1.00 56.56 82 ALA A O 1
ATOM 669 N N . SER A 1 83 ? 2.445 -9.551 -19.748 1.00 53.88 83 SER A N 1
ATOM 670 C CA . SER A 1 83 ? 2.997 -9.670 -21.096 1.00 53.88 83 SER A CA 1
ATOM 671 C C . SER A 1 83 ? 2.110 -10.598 -21.929 1.00 53.88 83 SER A C 1
ATOM 673 O O . SER A 1 83 ? 2.519 -11.705 -22.276 1.00 53.88 83 SER A O 1
ATOM 675 N N . TYR A 1 84 ? 0.873 -10.187 -22.215 1.00 49.62 84 TYR A N 1
ATOM 676 C CA . TYR A 1 84 ? 0.124 -10.827 -23.292 1.00 49.62 84 TYR A CA 1
ATOM 677 C C . TYR A 1 84 ? 0.649 -10.253 -24.609 1.00 49.62 84 TYR A C 1
ATOM 679 O O . TYR A 1 84 ? 0.355 -9.113 -24.959 1.00 49.62 84 TYR A O 1
ATOM 687 N N . TYR A 1 85 ? 1.464 -11.039 -25.314 1.00 44.88 85 TYR A N 1
ATOM 688 C CA . TYR A 1 85 ? 1.574 -10.896 -26.760 1.00 44.88 85 TYR A CA 1
ATOM 689 C C . TYR A 1 85 ? 0.217 -11.315 -27.338 1.00 44.88 85 TYR A C 1
ATOM 691 O O . TYR A 1 85 ? -0.170 -12.476 -27.188 1.00 44.88 85 TYR A O 1
ATOM 699 N N . VAL A 1 86 ? -0.515 -10.368 -27.927 1.00 37.72 86 VAL A N 1
ATOM 700 C CA . VAL A 1 86 ? -1.606 -10.651 -28.871 1.00 37.72 86 VAL A CA 1
ATOM 701 C C . VAL A 1 86 ? -1.073 -10.383 -30.266 1.00 37.72 86 VAL A C 1
ATOM 703 O O . VAL A 1 86 ? -0.431 -9.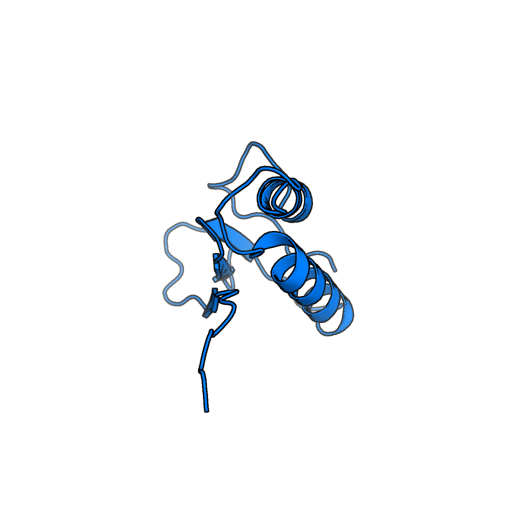320 -30.432 1.00 37.72 86 VAL A O 1
#

Sequence (86 aa):
MPIVRRFEQKKLTLEEFYKELIPKPEDQIGDGGTPMLEVLESINTMFKETVLYGLTSHASLLLFNNDHEDSDYYIVINAFKASYYV

Secondary structure (DSSP, 8-state):
-PPEEPTT--SS-HHHHHHHTSPPTT--S---HHHHHHHHHHHHHH-SS---EEEEETTEEEEESSSSTT-S-EEEEE--------

Radius of gyration: 13.86 Å; chains: 1; bounding box: 33×23×43 Å

Foldseek 3Di:
DQAAEAPVDDDDDPLRVLVVQADDPPDPDDRLSVVVVVVRVVCCVVPVPQHWYWDDDRSKIWIANDRDPPGPDIDIDGRDDDPDDD

pLDDT: mean 86.6, std 11.44, range [37.72, 94.62]